Protein AF-A0A229P1X5-F1 (afdb_monomer_lite)

pLDDT: mean 91.46, std 12.11, range [39.34, 98.56]

InterPro domains:
  IPR034660 DinB/YfiT-like putative metalloenzymes [G3DSA:1.20.120.450] (4-67)
  IPR034660 DinB/YfiT-like putative metalloenzymes [SSF109854] (28-66)

Secondary structure (DSSP, 8-state):
-PPP--HHHHHHHHHHHHHHHHHHHTTTTTTSBSSTTS-BHHHHHHHHHHHHHHIIIIIHHHPPTT-

Foldseek 3Di:
DPPDDDVVVVVVVVVVVVVVCCVPVVPPQQQPAPDVPHGGPVVVVVVVVVVVVCCVPPVVVPDDPPD

Radius of gyration: 15.94 Å; chains: 1; bounding box: 36×20×50 Å

Sequence (67 aa):
MAAQQNKGLNEFSDFLLWVETLKVTAKDVWFKPISTGKWSLREILAHIKYWDKNSLELMVPSMSEGA

Organism: NCBI:txid1619309

Structure (mmCIF, N/CA/C/O backbone):
data_AF-A0A229P1X5-F1
#
_entry.id   AF-A0A229P1X5-F1
#
loop_
_atom_site.group_PDB
_atom_site.id
_atom_site.type_symbol
_atom_site.label_atom_id
_atom_site.label_alt_id
_atom_site.label_comp_id
_atom_site.label_asym_id
_atom_site.label_entity_id
_atom_site.label_seq_id
_atom_site.pdbx_PDB_ins_code
_atom_site.Cartn_x
_atom_site.Cartn_y
_atom_site.Cartn_z
_atom_site.occupancy
_atom_site.B_iso_or_equiv
_atom_site.auth_seq_id
_atom_site.auth_comp_id
_atom_site.auth_asym_id
_atom_site.auth_atom_id
_atom_site.pdbx_PDB_model_num
ATOM 1 N N . MET A 1 1 ? -6.118 -8.685 -31.448 1.00 39.34 1 MET A N 1
ATOM 2 C CA . MET A 1 1 ? -5.114 -9.505 -30.741 1.00 39.34 1 MET A CA 1
ATOM 3 C C . MET A 1 1 ? -5.473 -9.457 -29.270 1.00 39.34 1 MET A C 1
ATOM 5 O O . MET A 1 1 ? -5.417 -8.378 -28.696 1.00 39.34 1 MET A O 1
ATOM 9 N N . ALA A 1 2 ? -5.970 -10.552 -28.696 1.00 47.62 2 ALA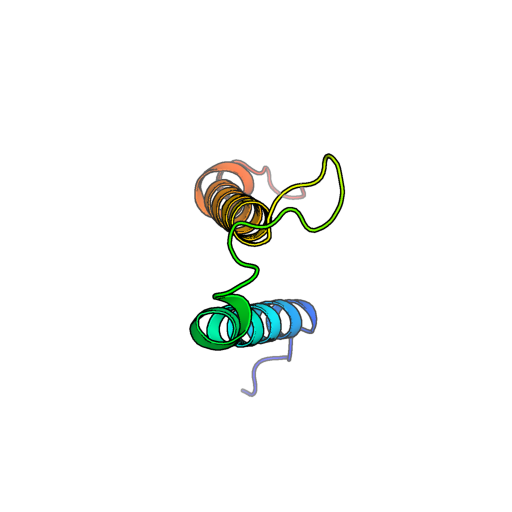 A N 1
ATOM 10 C CA . ALA A 1 2 ? -6.194 -10.598 -27.254 1.00 47.62 2 ALA A CA 1
ATOM 11 C C . ALA A 1 2 ? -4.814 -10.578 -26.588 1.00 47.62 2 ALA A C 1
ATOM 13 O O . ALA A 1 2 ? -3.982 -11.426 -26.906 1.00 47.62 2 ALA A O 1
ATOM 14 N N . ALA A 1 3 ? -4.538 -9.568 -25.763 1.00 58.47 3 ALA A N 1
ATOM 15 C CA . ALA A 1 3 ? -3.289 -9.504 -25.018 1.00 58.47 3 ALA A CA 1
ATOM 16 C C . ALA A 1 3 ? -3.129 -10.804 -24.213 1.00 58.47 3 ALA A C 1
ATOM 18 O O . ALA A 1 3 ? -4.059 -11.226 -23.523 1.00 58.47 3 ALA A O 1
ATOM 19 N N . GLN A 1 4 ? -1.973 -11.457 -24.344 1.00 60.69 4 GLN A N 1
ATOM 20 C CA . GLN A 1 4 ? -1.593 -12.599 -23.516 1.00 60.69 4 GLN A CA 1
ATOM 21 C C . GLN A 1 4 ? -1.780 -12.202 -22.045 1.00 60.69 4 GLN A C 1
ATOM 23 O O . GLN A 1 4 ? -1.179 -11.229 -21.590 1.00 60.69 4 GLN A O 1
ATOM 28 N N . GLN A 1 5 ? -2.623 -12.927 -21.307 1.00 63.88 5 GLN A N 1
ATOM 29 C CA . GLN A 1 5 ? -2.827 -12.665 -19.885 1.00 63.88 5 GLN A CA 1
ATOM 30 C C . GLN A 1 5 ? -1.521 -12.930 -19.126 1.00 63.88 5 GLN A C 1
ATOM 32 O O . GLN A 1 5 ? -1.092 -14.076 -18.988 1.00 63.88 5 GLN A O 1
ATOM 37 N N . ASN A 1 6 ? -0.874 -11.869 -18.645 1.00 85.12 6 ASN A N 1
ATOM 38 C CA . ASN A 1 6 ? 0.269 -11.978 -17.751 1.00 85.12 6 ASN A CA 1
ATOM 39 C C . ASN A 1 6 ? -0.267 -12.148 -16.327 1.00 85.12 6 ASN A C 1
ATOM 41 O O . ASN A 1 6 ? -0.819 -11.212 -15.750 1.00 85.12 6 ASN A O 1
ATOM 45 N N . LYS A 1 7 ? -0.114 -13.356 -15.775 1.00 87.44 7 LYS A N 1
ATOM 46 C CA . LYS A 1 7 ? -0.607 -13.708 -14.438 1.00 87.44 7 LYS A CA 1
ATOM 47 C C . LYS A 1 7 ? -0.154 -12.707 -13.367 1.00 87.44 7 LYS A C 1
ATOM 49 O O . LYS A 1 7 ? -0.974 -12.296 -12.558 1.00 87.44 7 LYS A O 1
ATOM 54 N N . GLY A 1 8 ? 1.107 -12.270 -13.412 1.00 87.56 8 GLY A N 1
ATOM 55 C CA . GLY A 1 8 ? 1.640 -11.296 -12.457 1.00 87.56 8 GLY A CA 1
ATOM 56 C C . GLY A 1 8 ? 0.980 -9.921 -12.580 1.00 87.56 8 GLY A C 1
ATOM 57 O O . GLY A 1 8 ? 0.613 -9.322 -11.577 1.00 87.56 8 GLY A O 1
ATOM 58 N N . LEU A 1 9 ? 0.739 -9.439 -13.806 1.00 86.88 9 LEU A N 1
ATOM 59 C CA . LEU A 1 9 ? 0.028 -8.168 -14.013 1.00 86.88 9 LEU A CA 1
ATOM 60 C C . LEU A 1 9 ? -1.430 -8.223 -13.530 1.00 86.88 9 LEU A C 1
ATOM 62 O O . LEU A 1 9 ? -1.948 -7.223 -13.028 1.00 86.88 9 LEU A O 1
ATOM 66 N N . ASN A 1 10 ? -2.082 -9.381 -13.649 1.00 89.38 10 ASN A N 1
ATOM 67 C CA . ASN A 1 10 ? -3.429 -9.575 -13.114 1.00 89.38 10 ASN A CA 1
ATOM 68 C C . ASN A 1 10 ? -3.425 -9.549 -11.579 1.00 89.38 10 ASN A C 1
ATOM 70 O O . ASN A 1 10 ? -4.229 -8.834 -10.993 1.00 89.38 10 ASN A O 1
ATOM 74 N N . GLU A 1 11 ? -2.478 -10.233 -10.931 1.00 91.12 11 GLU A N 1
ATOM 75 C CA . GLU A 1 11 ? -2.332 -10.213 -9.467 1.00 91.12 11 GLU A CA 1
ATOM 76 C C . GLU A 1 11 ? -2.100 -8.785 -8.932 1.00 91.12 11 GLU A C 1
ATOM 78 O O . GLU A 1 11 ? -2.706 -8.390 -7.934 1.00 91.12 11 GLU A O 1
ATOM 83 N N . PHE A 1 12 ? -1.296 -7.966 -9.624 1.00 89.19 12 PHE A N 1
ATOM 84 C CA . PHE A 1 12 ? -1.130 -6.550 -9.269 1.00 89.19 12 PHE A CA 1
ATOM 85 C C . PHE A 1 12 ? -2.410 -5.733 -9.464 1.00 89.19 12 PHE A C 1
ATOM 87 O O . PHE A 1 12 ? -2.718 -4.861 -8.651 1.00 89.19 12 PHE A O 1
ATOM 94 N N . SER A 1 13 ? -3.179 -6.019 -10.514 1.00 91.00 13 SER A N 1
ATOM 95 C CA . SER A 1 13 ? -4.456 -5.344 -10.764 1.00 91.00 13 SER A CA 1
ATOM 96 C C . SER A 1 13 ? -5.485 -5.674 -9.678 1.00 91.00 13 SER A C 1
ATOM 98 O O . SER A 1 13 ? -6.143 -4.774 -9.153 1.00 91.00 13 SER A O 1
ATOM 100 N N . ASP A 1 14 ? -5.569 -6.940 -9.272 1.00 94.69 14 ASP A N 1
ATOM 101 C CA . ASP A 1 14 ? -6.461 -7.395 -8.201 1.00 94.69 14 ASP A CA 1
ATOM 102 C C . ASP A 1 14 ? -6.069 -6.799 -6.841 1.00 94.69 14 ASP A C 1
ATOM 104 O O . ASP A 1 14 ? -6.938 -6.423 -6.047 1.00 94.69 14 ASP A O 1
ATOM 108 N N . PHE A 1 15 ? -4.768 -6.631 -6.582 1.00 95.06 15 PHE A N 1
ATOM 109 C CA . PHE A 1 15 ? -4.286 -5.925 -5.394 1.00 95.06 15 PHE A CA 1
ATOM 110 C C . PHE A 1 15 ? -4.804 -4.482 -5.338 1.00 95.06 15 PHE A C 1
ATOM 112 O O . PHE A 1 15 ? -5.288 -4.050 -4.290 1.00 95.06 15 PHE A O 1
ATOM 119 N N . LEU A 1 16 ? -4.768 -3.743 -6.453 1.00 94.50 16 LEU A N 1
ATOM 120 C CA . LEU A 1 16 ? -5.296 -2.375 -6.504 1.00 94.50 16 LEU A CA 1
ATOM 121 C C . LEU A 1 16 ? -6.799 -2.334 -6.201 1.00 94.50 16 LEU A C 1
ATOM 123 O O . LEU A 1 16 ? -7.245 -1.472 -5.441 1.00 94.50 16 LEU A O 1
ATOM 127 N N . LEU A 1 17 ? -7.569 -3.291 -6.730 1.00 95.69 17 LEU A N 1
ATOM 128 C CA . LEU A 1 17 ? -8.998 -3.413 -6.426 1.00 95.69 17 LEU A CA 1
ATOM 129 C C . LEU A 1 17 ? -9.234 -3.649 -4.932 1.00 95.69 17 LEU A C 1
ATOM 131 O O . LEU A 1 17 ? -10.099 -3.006 -4.338 1.00 95.69 17 LEU A O 1
ATOM 135 N N . TRP A 1 18 ? -8.440 -4.516 -4.300 1.00 96.88 18 TRP A N 1
ATOM 136 C CA . TRP A 1 18 ? -8.510 -4.729 -2.857 1.00 96.88 18 TRP A CA 1
ATOM 137 C C . TRP A 1 18 ? -8.179 -3.454 -2.070 1.00 96.88 18 TRP A C 1
ATOM 139 O O . TRP A 1 18 ? -8.944 -3.092 -1.173 1.00 96.88 18 TRP A O 1
ATOM 149 N N . VAL A 1 19 ? -7.110 -2.732 -2.427 1.00 96.38 19 VAL A N 1
ATOM 150 C CA . VAL A 1 19 ? -6.722 -1.473 -1.761 1.00 96.38 19 VAL A CA 1
ATOM 151 C C . VAL A 1 19 ? -7.845 -0.436 -1.822 1.00 96.38 19 VAL A C 1
ATOM 153 O O . VAL A 1 19 ? -8.099 0.256 -0.835 1.00 96.38 19 VAL A O 1
ATOM 156 N N . GLU A 1 20 ? -8.566 -0.352 -2.939 1.00 96.44 20 GLU A N 1
ATOM 157 C CA . GLU A 1 20 ? -9.717 0.544 -3.074 1.00 96.44 20 GLU A CA 1
ATOM 158 C C . GLU A 1 20 ? -10.833 0.223 -2.069 1.00 96.44 20 GLU A C 1
ATOM 160 O O . GLU A 1 20 ? -11.400 1.138 -1.463 1.00 96.44 20 GLU A O 1
ATOM 165 N N . THR A 1 21 ? -11.095 -1.060 -1.792 1.00 97.56 21 THR A N 1
ATOM 166 C CA . THR A 1 21 ? -12.101 -1.449 -0.784 1.00 97.56 21 THR A CA 1
ATOM 167 C C . THR A 1 21 ? -11.753 -0.956 0.626 1.00 97.56 21 THR A C 1
ATOM 169 O O . THR A 1 21 ? -12.650 -0.629 1.411 1.00 97.56 21 THR A O 1
ATOM 172 N N . LEU A 1 22 ? -10.458 -0.818 0.943 1.00 96.94 22 LEU A N 1
ATOM 173 C CA . LEU A 1 22 ? -9.974 -0.410 2.268 1.00 96.94 22 LEU A CA 1
ATOM 174 C C . LEU A 1 22 ? -10.376 1.016 2.639 1.00 96.94 22 LEU A C 1
ATOM 176 O O . LEU A 1 22 ? -10.507 1.317 3.827 1.00 96.94 22 LEU A O 1
ATOM 180 N N . LYS A 1 23 ? -10.655 1.883 1.656 1.00 94.44 23 LYS A N 1
ATOM 181 C CA . LYS A 1 23 ? -11.170 3.243 1.905 1.00 94.44 23 LYS A CA 1
ATOM 182 C C . LYS A 1 23 ? -12.461 3.231 2.730 1.00 94.44 23 LYS A C 1
ATOM 184 O O . LYS A 1 23 ? -12.744 4.181 3.463 1.00 94.44 23 LYS A O 1
ATOM 189 N N . VAL A 1 24 ? -13.237 2.152 2.625 1.00 96.75 24 VAL A N 1
ATOM 190 C CA . VAL A 1 24 ? -14.480 1.957 3.376 1.00 96.75 24 VAL A CA 1
ATOM 191 C C . VAL A 1 24 ? -14.281 0.970 4.523 1.00 96.75 24 VAL A C 1
ATOM 193 O O . VAL A 1 24 ? -14.718 1.255 5.636 1.00 96.75 24 VAL A O 1
ATOM 196 N N . THR A 1 25 ? -13.611 -0.159 4.278 1.00 96.44 25 THR A N 1
ATOM 197 C CA . THR A 1 25 ? -13.558 -1.285 5.228 1.00 96.44 25 THR A CA 1
ATOM 198 C C . THR A 1 25 ? -12.518 -1.121 6.333 1.00 96.44 25 THR A C 1
ATOM 200 O O . THR A 1 25 ? -12.660 -1.727 7.391 1.00 96.44 25 THR A O 1
ATOM 203 N N . ALA A 1 26 ? -11.489 -0.293 6.134 1.00 96.38 26 ALA A N 1
ATOM 204 C CA . ALA A 1 26 ? -10.341 -0.245 7.036 1.00 96.38 26 ALA A CA 1
ATOM 205 C C . ALA A 1 26 ? -10.336 0.933 8.019 1.00 96.38 26 ALA A C 1
ATOM 207 O O . ALA A 1 26 ? -9.353 1.104 8.738 1.00 96.38 26 ALA A O 1
ATOM 208 N N . LYS A 1 27 ? -11.397 1.749 8.080 1.00 95.38 27 LYS A N 1
ATOM 209 C CA . LYS A 1 27 ? -11.425 2.990 8.884 1.00 95.38 27 LYS A CA 1
ATOM 210 C C . LYS A 1 27 ? -10.980 2.779 10.336 1.00 95.38 27 LYS A C 1
ATOM 212 O O . LYS A 1 27 ? -10.139 3.527 10.828 1.00 95.38 27 LYS A O 1
ATOM 217 N N . ASP A 1 28 ? -11.460 1.715 10.976 1.00 96.75 28 ASP A N 1
ATOM 218 C CA . ASP A 1 28 ? -11.188 1.435 12.392 1.00 96.75 28 ASP A CA 1
ATOM 219 C C . ASP A 1 28 ? -9.822 0.793 12.657 1.00 96.75 28 ASP A C 1
ATOM 221 O O . ASP A 1 28 ? -9.389 0.699 13.810 1.00 96.75 28 ASP A O 1
ATOM 225 N N . VAL A 1 2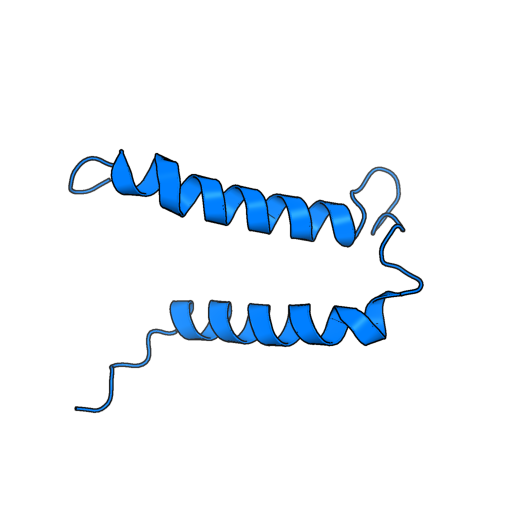9 ? -9.149 0.314 11.611 1.00 95.81 29 VAL A N 1
ATOM 226 C CA . VAL A 1 29 ? -7.867 -0.404 11.698 1.00 95.81 29 VAL A CA 1
ATOM 227 C C . VAL A 1 29 ? -6.735 0.312 10.967 1.00 95.81 29 VAL A C 1
ATOM 229 O O . VAL A 1 29 ? -5.585 -0.095 11.084 1.00 95.81 29 VAL A O 1
ATOM 232 N N . TRP A 1 30 ? -7.027 1.411 10.268 1.00 97.31 30 TRP A N 1
ATOM 233 C CA . TRP A 1 30 ? -6.094 2.098 9.375 1.00 97.31 30 TRP A CA 1
ATOM 234 C C . TRP A 1 30 ? -4.773 2.471 10.051 1.00 97.31 30 TRP A C 1
ATOM 236 O O . TRP A 1 30 ? -3.696 2.235 9.505 1.00 97.31 30 TRP A O 1
ATOM 246 N N . PHE A 1 31 ? -4.866 3.009 11.268 1.00 97.62 31 PHE A N 1
ATOM 247 C CA . PHE A 1 31 ? -3.722 3.425 12.081 1.00 97.62 31 PHE A CA 1
ATOM 248 C C . PHE A 1 31 ? -3.310 2.386 13.133 1.00 97.62 31 PHE A C 1
ATOM 250 O O . PHE A 1 31 ? -2.396 2.644 13.912 1.00 97.62 31 PHE A O 1
ATOM 257 N N . LYS A 1 32 ? -3.976 1.226 13.196 1.00 97.50 32 LYS A N 1
ATOM 258 C CA . LYS A 1 32 ? -3.664 0.193 14.188 1.00 97.50 32 LYS A CA 1
ATOM 259 C C . LYS A 1 32 ? -2.556 -0.720 13.658 1.00 97.50 32 LYS A C 1
ATOM 261 O O . LYS A 1 32 ? -2.690 -1.218 12.540 1.00 97.50 32 LYS A O 1
ATOM 266 N N . PRO A 1 33 ? -1.491 -0.967 14.441 1.00 97.94 33 PRO A N 1
ATOM 267 C CA . PRO A 1 33 ? -0.528 -2.028 14.165 1.00 97.94 33 PRO A CA 1
ATOM 268 C C . PRO A 1 33 ? -1.2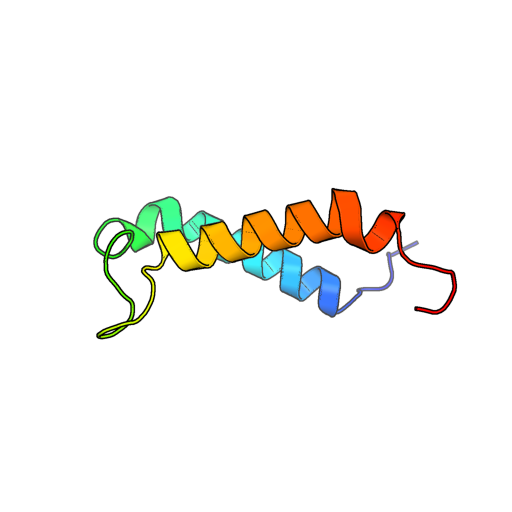22 -3.364 13.896 1.00 97.94 33 PRO A C 1
ATOM 270 O O . PRO A 1 33 ? -2.150 -3.726 14.620 1.00 97.94 33 PRO A O 1
ATOM 273 N N . ILE A 1 34 ? -0.748 -4.126 12.907 1.00 97.00 34 ILE A N 1
ATOM 274 C CA . ILE A 1 34 ? -1.294 -5.470 12.634 1.00 97.00 34 ILE A CA 1
ATOM 275 C C . ILE A 1 34 ? -0.982 -6.468 13.761 1.00 97.00 34 ILE A C 1
ATOM 277 O O . ILE A 1 34 ? -1.618 -7.511 13.871 1.00 97.00 34 ILE A O 1
ATOM 281 N N . SER A 1 35 ? 0.027 -6.160 14.580 1.00 97.94 35 SER A N 1
ATOM 282 C CA . SER A 1 35 ? 0.416 -6.879 15.792 1.00 97.94 35 SER A CA 1
ATOM 283 C C . SER A 1 35 ? 1.392 -6.018 16.608 1.00 97.94 35 SER A C 1
ATOM 285 O O . SER A 1 35 ? 1.896 -5.003 16.117 1.00 97.94 35 SER A O 1
ATOM 287 N N . THR A 1 36 ? 1.684 -6.416 17.847 1.00 97.88 36 THR A N 1
ATOM 288 C CA . THR A 1 36 ? 2.648 -5.737 18.723 1.00 97.88 36 THR A CA 1
ATOM 289 C C . THR A 1 36 ? 4.011 -5.612 18.039 1.00 97.88 36 THR A C 1
ATOM 291 O O . THR A 1 36 ? 4.595 -6.601 17.600 1.00 97.88 36 THR A O 1
ATOM 294 N N . GLY A 1 37 ? 4.517 -4.380 17.938 1.00 97.94 37 GLY A N 1
ATOM 295 C CA . GLY A 1 37 ? 5.803 -4.084 17.298 1.00 97.94 37 GLY A CA 1
ATOM 296 C C . GLY A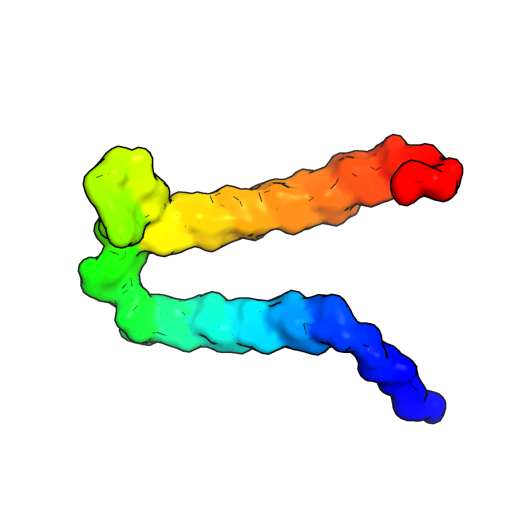 1 37 ? 5.807 -4.192 15.767 1.00 97.94 37 GLY A C 1
ATOM 297 O O . GLY A 1 37 ? 6.880 -4.193 15.168 1.00 97.94 37 GLY A O 1
ATOM 298 N N . LYS A 1 38 ? 4.641 -4.306 15.118 1.00 98.12 38 LYS A N 1
ATOM 299 C CA . LYS A 1 38 ? 4.503 -4.301 13.653 1.00 98.12 38 LYS A CA 1
ATOM 300 C C . LYS A 1 38 ? 3.904 -2.987 13.159 1.00 98.12 38 LYS A C 1
ATOM 302 O O . LYS A 1 38 ? 3.346 -2.213 13.929 1.00 98.12 38 LYS A O 1
ATOM 307 N N . TRP A 1 39 ? 4.016 -2.748 11.860 1.00 98.56 39 TRP A N 1
ATOM 308 C CA . TRP A 1 39 ? 3.416 -1.590 11.208 1.00 98.56 39 TRP A CA 1
ATOM 309 C C . TRP A 1 39 ? 1.891 -1.671 11.165 1.00 98.56 39 TRP A C 1
ATOM 311 O O . TRP A 1 39 ? 1.294 -2.751 11.190 1.00 98.56 39 TRP A O 1
ATOM 321 N N . SER A 1 40 ? 1.265 -0.505 11.089 1.00 98.38 40 SER A N 1
ATOM 322 C CA . SER A 1 40 ? -0.145 -0.359 10.755 1.00 98.38 40 SER A CA 1
ATOM 323 C C . SER A 1 40 ? -0.410 -0.631 9.278 1.00 98.38 40 SER A C 1
ATOM 325 O O . SER A 1 40 ? 0.493 -0.583 8.439 1.00 98.38 40 SER A O 1
ATOM 327 N N . LEU A 1 41 ? -1.679 -0.866 8.942 1.00 97.50 41 LEU A N 1
ATOM 328 C CA . LEU A 1 41 ? -2.108 -1.029 7.553 1.00 97.50 41 LEU A CA 1
ATOM 329 C C . LEU A 1 41 ? -1.699 0.173 6.683 1.00 97.50 41 LEU A C 1
ATOM 331 O O . LEU A 1 41 ? -1.187 -0.011 5.579 1.00 97.50 41 LEU A O 1
ATOM 335 N N . ARG A 1 42 ? -1.856 1.399 7.202 1.00 97.69 42 ARG A N 1
ATOM 336 C CA . ARG A 1 42 ? -1.412 2.628 6.532 1.00 97.69 42 ARG A CA 1
ATOM 337 C C . ARG A 1 42 ? 0.078 2.598 6.199 1.00 97.69 42 ARG A C 1
ATOM 339 O O . ARG A 1 42 ? 0.461 2.978 5.097 1.00 97.69 42 ARG A O 1
ATOM 346 N N . GLU A 1 43 ? 0.914 2.216 7.157 1.00 98.50 43 GLU A N 1
ATOM 347 C CA . GLU A 1 43 ? 2.373 2.215 6.998 1.00 98.50 43 GLU A CA 1
ATOM 348 C C . GLU A 1 43 ? 2.828 1.155 5.993 1.00 98.50 43 GLU A C 1
ATOM 350 O O . GLU A 1 43 ? 3.668 1.448 5.146 1.00 98.50 43 GLU A O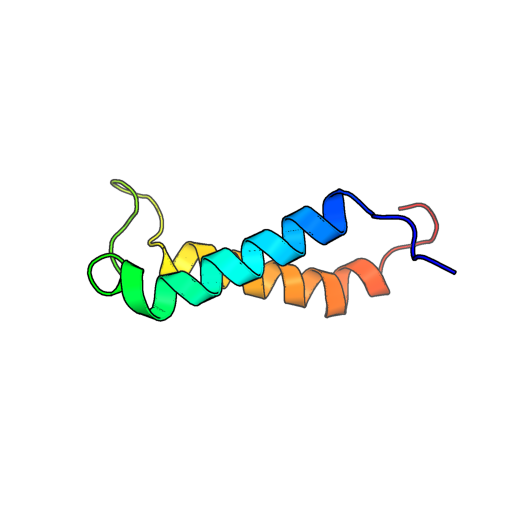 1
ATOM 355 N N . ILE A 1 44 ? 2.214 -0.032 6.014 1.00 98.12 44 ILE A N 1
ATOM 356 C CA . ILE A 1 44 ? 2.485 -1.103 5.044 1.00 98.12 44 ILE A CA 1
ATOM 357 C C . ILE A 1 44 ? 2.155 -0.636 3.621 1.00 98.12 44 ILE A C 1
ATOM 359 O O . ILE A 1 44 ? 2.999 -0.723 2.731 1.00 98.12 44 ILE A O 1
ATOM 363 N N . LEU A 1 45 ? 0.955 -0.090 3.401 1.00 97.38 45 LEU A N 1
ATOM 364 C CA . LEU A 1 45 ? 0.539 0.380 2.075 1.00 97.38 45 LEU A CA 1
ATOM 365 C C . LEU A 1 45 ? 1.364 1.575 1.594 1.00 97.38 45 LEU A C 1
ATOM 367 O O . LEU A 1 45 ? 1.686 1.667 0.410 1.00 97.38 45 LEU A O 1
ATOM 371 N N . ALA A 1 46 ? 1.737 2.481 2.501 1.00 97.56 46 ALA A N 1
ATOM 372 C CA . ALA A 1 46 ? 2.643 3.572 2.171 1.00 97.56 46 ALA A CA 1
ATOM 373 C C . ALA A 1 46 ? 4.006 3.033 1.721 1.00 97.56 46 ALA A C 1
ATOM 375 O O . ALA A 1 46 ? 4.518 3.481 0.698 1.00 97.56 46 ALA A O 1
ATOM 376 N N . HIS A 1 47 ? 4.568 2.058 2.439 1.00 97.75 47 HIS A N 1
ATOM 377 C CA . HIS A 1 47 ? 5.844 1.449 2.081 1.00 97.75 47 HIS A CA 1
ATOM 378 C C . HIS A 1 47 ? 5.803 0.797 0.694 1.00 97.75 47 HIS A C 1
ATOM 380 O O . HIS A 1 47 ? 6.663 1.103 -0.126 1.00 97.75 47 HIS A O 1
ATOM 386 N N . ILE A 1 48 ? 4.771 -0.005 0.400 1.00 96.75 48 ILE A N 1
ATOM 387 C CA . ILE A 1 48 ? 4.573 -0.618 -0.926 1.00 96.75 48 ILE A CA 1
ATOM 388 C C . ILE A 1 48 ? 4.511 0.463 -2.009 1.00 96.75 48 ILE A C 1
ATOM 390 O O . ILE A 1 48 ? 5.279 0.424 -2.962 1.00 96.75 48 ILE A O 1
ATOM 394 N N . LYS A 1 49 ? 3.686 1.502 -1.822 1.00 96.06 49 LYS A N 1
ATOM 395 C CA . LYS A 1 49 ? 3.571 2.608 -2.786 1.00 96.06 49 LYS A CA 1
ATOM 396 C C . LYS A 1 49 ? 4.911 3.309 -3.039 1.00 96.06 49 LYS A C 1
ATOM 398 O O . LYS A 1 49 ? 5.225 3.659 -4.175 1.00 96.06 49 LYS A O 1
ATOM 403 N N . TYR A 1 50 ? 5.678 3.590 -1.986 1.00 97.88 50 TYR A N 1
ATOM 404 C CA . TYR A 1 50 ? 6.983 4.238 -2.138 1.00 97.88 50 TYR A CA 1
ATOM 405 C C . TYR A 1 50 ? 8.005 3.311 -2.794 1.00 97.88 50 TYR A C 1
ATOM 407 O O . TYR A 1 50 ? 8.827 3.792 -3.572 1.00 97.88 50 TYR A O 1
ATOM 415 N N . TRP A 1 51 ? 7.929 2.007 -2.536 1.00 97.06 51 TRP A N 1
ATOM 416 C CA . TRP A 1 51 ? 8.752 1.016 -3.216 1.00 97.06 51 TRP A CA 1
ATOM 417 C C . TRP A 1 51 ? 8.417 0.912 -4.706 1.00 97.06 51 TRP A C 1
ATOM 419 O O . TRP A 1 51 ? 9.334 0.920 -5.524 1.00 97.06 51 TRP A O 1
ATOM 429 N N . ASP A 1 52 ? 7.135 0.916 -5.075 1.00 94.69 52 ASP A N 1
ATOM 430 C CA . ASP A 1 52 ? 6.696 0.930 -6.476 1.00 94.69 52 ASP A CA 1
ATOM 431 C C . ASP A 1 52 ? 7.192 2.187 -7.192 1.00 94.69 52 ASP A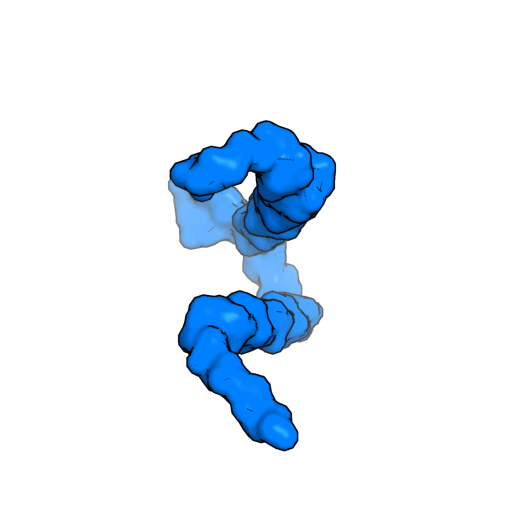 C 1
ATOM 433 O O . ASP A 1 52 ? 7.759 2.111 -8.282 1.00 94.69 52 ASP A O 1
ATOM 437 N N . LYS A 1 53 ? 7.058 3.351 -6.544 1.00 96.69 53 LYS A N 1
ATOM 438 C CA . LYS A 1 53 ? 7.571 4.620 -7.068 1.00 96.69 53 LYS A CA 1
ATOM 439 C C . LYS A 1 53 ? 9.087 4.574 -7.271 1.00 96.69 53 LYS A C 1
ATOM 441 O O . LYS A 1 53 ? 9.568 4.933 -8.338 1.00 96.69 53 LYS A O 1
ATOM 446 N N . ASN A 1 54 ? 9.838 4.113 -6.272 1.00 97.19 54 ASN A N 1
ATOM 447 C CA . ASN A 1 54 ? 11.292 3.973 -6.362 1.00 97.19 54 ASN A CA 1
ATOM 448 C C . ASN A 1 54 ? 11.699 2.981 -7.461 1.00 97.19 54 ASN A C 1
ATOM 450 O O . ASN A 1 54 ? 12.654 3.220 -8.196 1.00 97.19 54 ASN A O 1
ATOM 454 N N . SER A 1 55 ? 10.959 1.882 -7.591 1.00 94.75 55 SER A N 1
ATOM 455 C CA . SER A 1 55 ? 11.192 0.883 -8.628 1.00 94.75 55 SER A CA 1
ATOM 456 C C . SER A 1 55 ? 11.021 1.485 -10.018 1.00 94.75 55 SER A C 1
ATOM 458 O O . SER A 1 55 ? 11.897 1.332 -10.864 1.00 94.75 55 SER A O 1
ATOM 460 N N . LEU A 1 56 ? 9.927 2.221 -10.224 1.00 95.31 56 LEU A N 1
ATOM 461 C CA . LEU A 1 56 ? 9.593 2.856 -11.495 1.00 95.31 56 LEU A CA 1
ATOM 462 C C . LEU A 1 56 ? 10.539 4.006 -11.859 1.00 95.31 56 LEU A C 1
ATOM 464 O O . LEU A 1 56 ? 10.914 4.139 -13.019 1.00 95.31 56 LEU A O 1
ATOM 468 N N . GLU A 1 57 ? 10.892 4.853 -10.894 1.00 97.12 57 GLU A N 1
ATOM 469 C CA . GLU A 1 57 ? 11.626 6.097 -11.155 1.00 97.12 57 GLU A CA 1
ATOM 470 C C . GLU A 1 57 ? 13.143 5.936 -11.086 1.00 97.12 57 GLU A C 1
ATOM 472 O O . GLU A 1 57 ? 13.861 6.688 -11.742 1.00 97.12 57 GLU A O 1
ATOM 477 N N . LEU A 1 58 ? 13.640 4.991 -10.284 1.00 95.88 58 LEU A N 1
ATOM 478 C CA . LEU A 1 58 ? 15.067 4.869 -9.991 1.00 95.88 58 LEU A CA 1
ATOM 479 C C . LEU A 1 58 ? 15.608 3.491 -10.351 1.00 95.88 58 LEU A C 1
ATOM 481 O O . LEU A 1 58 ? 16.543 3.420 -11.143 1.00 95.88 58 LEU A O 1
ATOM 485 N N . MET A 1 59 ? 15.036 2.409 -9.811 1.00 95.00 59 MET A N 1
ATOM 486 C CA . MET A 1 59 ? 15.616 1.071 -9.990 1.00 95.00 59 MET A CA 1
ATOM 487 C C . MET A 1 59 ? 15.573 0.635 -11.451 1.00 95.00 59 MET A C 1
ATOM 489 O O . MET A 1 59 ? 16.627 0.478 -12.051 1.00 95.00 59 MET A O 1
ATOM 493 N N . VAL A 1 60 ? 14.379 0.483 -12.033 1.00 93.00 60 VAL A N 1
ATOM 494 C CA . VAL A 1 60 ? 14.207 -0.033 -13.400 1.00 93.00 60 VAL A CA 1
ATOM 495 C C . VAL A 1 60 ? 14.930 0.837 -14.435 1.00 93.00 60 VAL A C 1
ATOM 497 O O . VAL A 1 60 ? 15.643 0.273 -15.260 1.00 93.00 60 VAL A O 1
ATOM 500 N N . PRO A 1 61 ? 14.853 2.183 -14.392 1.00 94.69 61 PRO A N 1
ATOM 501 C CA . PRO A 1 61 ? 15.612 3.021 -15.322 1.00 94.69 61 PRO A CA 1
ATOM 502 C C . PRO A 1 61 ? 17.133 2.914 -15.173 1.00 94.69 61 PRO A C 1
ATOM 504 O O . PRO A 1 61 ? 17.853 3.156 -16.137 1.00 94.69 61 PRO A O 1
ATOM 507 N N . SER A 1 62 ? 17.626 2.578 -13.977 1.00 94.38 62 SER A N 1
ATOM 508 C CA . SER A 1 62 ? 19.063 2.441 -13.703 1.00 94.38 62 SER A CA 1
ATOM 509 C C . SER A 1 62 ? 19.569 1.004 -13.853 1.00 94.38 62 SER A C 1
ATOM 511 O O . SER A 1 62 ? 20.755 0.756 -13.636 1.00 94.38 62 SER A O 1
ATOM 513 N N . MET A 1 63 ? 18.697 0.046 -14.179 1.00 94.00 63 MET A N 1
ATOM 514 C CA . MET A 1 63 ? 19.087 -1.347 -14.371 1.00 94.00 63 MET A CA 1
ATOM 515 C C . MET A 1 63 ? 19.848 -1.509 -15.686 1.00 94.00 63 MET A C 1
ATOM 517 O O . MET A 1 63 ? 19.423 -1.044 -16.743 1.00 94.00 63 MET A O 1
ATOM 521 N N . SER A 1 64 ? 20.976 -2.210 -15.613 1.00 92.19 64 SER A N 1
ATOM 522 C CA . SER A 1 64 ? 21.696 -2.665 -16.797 1.00 92.19 64 SER A CA 1
ATOM 523 C C . SER A 1 64 ? 20.904 -3.755 -17.518 1.00 92.19 64 SER A C 1
ATOM 525 O O . SER A 1 64 ? 20.147 -4.505 -16.901 1.00 92.19 64 SER A O 1
ATOM 527 N N . GLU A 1 65 ? 21.110 -3.877 -18.826 1.00 86.75 65 GLU A N 1
ATOM 528 C CA . GLU A 1 65 ? 20.496 -4.938 -19.622 1.00 86.75 65 GLU A CA 1
ATOM 529 C C . GLU A 1 65 ? 20.845 -6.327 -19.052 1.00 86.75 65 GLU A C 1
ATOM 531 O O . GLU A 1 65 ? 22.015 -6.646 -18.836 1.00 86.75 65 GLU A O 1
ATOM 536 N N . GLY A 1 66 ? 19.817 -7.143 -18.790 1.00 80.12 66 GLY A N 1
ATOM 537 C CA . GLY A 1 66 ? 19.957 -8.495 -18.235 1.00 80.12 66 GLY A CA 1
ATOM 538 C C . GLY A 1 66 ? 20.059 -8.597 -16.706 1.00 80.12 66 GLY A C 1
ATOM 539 O O . GLY A 1 66 ? 20.344 -9.691 -16.216 1.00 80.12 66 GLY A O 1
ATOM 540 N N . ALA A 1 67 ? 19.852 -7.498 -15.970 1.00 63.97 67 ALA A N 1
ATOM 541 C CA . ALA A 1 67 ? 19.745 -7.483 -14.505 1.00 63.97 67 ALA A CA 1
ATOM 542 C C . ALA A 1 67 ? 18.405 -8.024 -13.973 1.00 63.97 67 ALA A C 1
ATOM 544 O O . ALA A 1 67 ? 17.389 -7.949 -14.702 1.00 63.97 67 ALA A O 1
#